Protein AF-A0A382LA48-F1 (afdb_monomer)

Sequence (97 aa):
VNKCVAPFPDTVMLVNEINQLHHLDKRLQFDFLINSLRPRKRFTPWLKAKKLENLEYVKEYYGYNNEKAKEALDILNDEQISAIKRRLNKGGRDGRS

Radius of gyration: 22.9 Å; Cα contacts (8 Å, |Δi|>4): 40; chains: 1; bounding box: 41×30×71 Å

Structure (mmCIF, N/CA/C/O backbone):
data_AF-A0A382LA48-F1
#
_entry.id   AF-A0A382LA48-F1
#
loop_
_atom_site.group_PDB
_atom_site.id
_atom_site.type_symbol
_atom_site.label_atom_id
_atom_site.label_alt_id
_atom_site.label_comp_id
_atom_site.label_asym_id
_atom_site.label_entity_id
_atom_site.label_seq_id
_atom_site.pdbx_PDB_ins_code
_atom_site.Cartn_x
_atom_site.Cartn_y
_atom_site.Cartn_z
_atom_site.occupancy
_atom_site.B_iso_or_equiv
_atom_site.auth_seq_id
_atom_site.auth_comp_id
_atom_site.auth_asym_id
_atom_site.auth_atom_id
_atom_site.pdbx_PDB_model_num
ATOM 1 N N . VAL A 1 1 ? 11.980 -0.865 -7.209 1.00 79.25 1 VAL A N 1
ATOM 2 C CA . VAL A 1 1 ? 11.830 -0.005 -8.407 1.00 79.25 1 VAL A CA 1
ATOM 3 C C . VAL A 1 1 ? 10.361 0.167 -8.777 1.00 79.25 1 VAL A C 1
ATOM 5 O O . VAL A 1 1 ? 9.887 1.291 -8.719 1.00 79.25 1 VAL A O 1
ATOM 8 N N . ASN A 1 2 ? 9.613 -0.918 -9.008 1.00 85.25 2 ASN A N 1
ATOM 9 C CA . ASN A 1 2 ? 8.193 -0.898 -9.411 1.00 85.25 2 ASN A CA 1
ATOM 10 C C . ASN A 1 2 ? 7.310 0.014 -8.539 1.00 85.25 2 ASN A C 1
ATOM 12 O O . ASN A 1 2 ? 6.570 0.838 -9.059 1.00 85.25 2 ASN A O 1
ATOM 16 N N . LYS A 1 3 ? 7.452 -0.042 -7.207 1.00 85.06 3 LYS A N 1
ATOM 17 C CA . LYS A 1 3 ? 6.677 0.805 -6.280 1.00 85.06 3 LYS A CA 1
ATOM 18 C C . LYS A 1 3 ? 6.943 2.313 -6.433 1.00 85.06 3 LYS A C 1
ATOM 20 O O . LYS A 1 3 ? 6.067 3.107 -6.123 1.00 85.06 3 LYS A O 1
ATOM 25 N N . CYS A 1 4 ? 8.135 2.707 -6.888 1.00 86.38 4 CYS A N 1
ATOM 26 C CA . CYS A 1 4 ? 8.491 4.116 -7.084 1.00 86.38 4 CYS A CA 1
ATOM 27 C C . CYS A 1 4 ? 7.855 4.696 -8.350 1.00 86.38 4 CYS A C 1
ATOM 29 O O . CYS A 1 4 ? 7.587 5.888 -8.397 1.00 86.38 4 CYS A O 1
ATOM 31 N N . VAL A 1 5 ? 7.640 3.863 -9.371 1.00 87.44 5 VAL A N 1
ATOM 32 C CA . VAL A 1 5 ? 7.063 4.270 -10.661 1.00 87.44 5 VAL A CA 1
ATOM 33 C C . VAL A 1 5 ? 5.567 3.953 -10.761 1.00 87.44 5 VAL A C 1
ATOM 35 O O . VAL A 1 5 ? 4.873 4.561 -11.555 1.00 87.44 5 VAL A O 1
ATOM 38 N N . ALA A 1 6 ? 5.019 3.077 -9.920 1.00 87.62 6 ALA A N 1
ATOM 39 C CA . ALA A 1 6 ? 3.586 2.764 -9.900 1.00 87.62 6 ALA A CA 1
ATOM 40 C C . ALA A 1 6 ? 2.629 3.975 -9.768 1.00 87.62 6 ALA A C 1
ATOM 42 O O . ALA A 1 6 ? 1.557 3.918 -10.364 1.00 87.62 6 ALA A O 1
ATOM 43 N N . PRO A 1 7 ? 2.955 5.060 -9.029 1.00 88.75 7 PRO A N 1
ATOM 44 C CA . PRO A 1 7 ? 2.024 6.177 -8.842 1.00 88.75 7 PRO A CA 1
ATOM 45 C C . PRO A 1 7 ? 1.753 7.010 -10.096 1.00 88.75 7 PRO A C 1
ATOM 47 O O . PRO A 1 7 ? 0.821 7.812 -10.090 1.00 88.75 7 PRO A O 1
ATOM 50 N N . PHE A 1 8 ? 2.573 6.882 -11.144 1.00 89.44 8 PHE A N 1
ATOM 51 C CA . PHE A 1 8 ? 2.429 7.710 -12.333 1.00 89.44 8 PHE A CA 1
ATOM 52 C C . PHE A 1 8 ? 1.571 7.004 -13.395 1.00 89.44 8 PHE A C 1
ATOM 54 O O . PHE A 1 8 ? 1.825 5.843 -13.731 1.00 89.44 8 PHE A O 1
ATOM 61 N N . PRO A 1 9 ? 0.563 7.690 -13.961 1.00 89.12 9 PRO A N 1
ATOM 62 C CA . PRO A 1 9 ? -0.351 7.087 -14.927 1.00 89.12 9 PRO A CA 1
ATOM 63 C C . PRO A 1 9 ? 0.322 6.735 -16.261 1.00 89.12 9 PRO A C 1
ATOM 65 O O . PRO A 1 9 ? -0.152 5.844 -16.955 1.00 89.12 9 PRO A O 1
ATOM 68 N N . ASP A 1 10 ? 1.441 7.375 -16.618 1.00 88.44 10 ASP A N 1
ATOM 69 C CA . ASP A 1 10 ? 2.217 7.033 -17.819 1.00 88.44 10 ASP A CA 1
ATOM 70 C C . ASP A 1 10 ? 2.962 5.698 -17.685 1.00 88.44 10 ASP A C 1
ATOM 72 O O . ASP A 1 10 ? 3.290 5.074 -18.691 1.00 88.44 10 ASP A O 1
ATOM 76 N N . THR A 1 11 ? 3.235 5.253 -16.458 1.00 90.56 11 THR A N 1
ATOM 77 C CA . THR A 1 11 ? 4.084 4.087 -16.182 1.00 90.56 11 THR A CA 1
ATOM 78 C C . THR A 1 11 ? 3.329 2.914 -15.565 1.00 90.56 11 THR A C 1
ATOM 80 O O . THR A 1 11 ? 3.876 1.815 -15.495 1.00 90.56 11 THR A O 1
ATOM 83 N N . VAL A 1 12 ? 2.076 3.112 -15.142 1.00 91.00 12 VAL A N 1
ATOM 84 C CA . VAL A 1 12 ? 1.261 2.087 -14.469 1.00 91.00 12 VAL A CA 1
ATOM 85 C C . VAL A 1 12 ? 1.089 0.814 -15.305 1.00 91.00 12 VAL A C 1
ATOM 87 O O . VAL A 1 12 ? 1.205 -0.283 -14.763 1.00 91.00 12 VAL A O 1
ATOM 90 N N . MET A 1 13 ? 0.890 0.946 -16.621 1.00 92.56 13 MET A N 1
ATOM 91 C CA . MET A 1 13 ? 0.690 -0.200 -17.517 1.00 92.56 13 MET A CA 1
ATOM 92 C C . MET A 1 13 ? 1.952 -1.065 -17.611 1.00 92.56 13 MET A C 1
ATOM 94 O O . MET A 1 13 ? 1.894 -2.268 -17.376 1.00 92.56 13 MET A O 1
ATOM 98 N N . LEU A 1 14 ? 3.109 -0.432 -17.824 1.00 92.38 14 LEU A N 1
ATOM 99 C CA . LEU A 1 14 ? 4.408 -1.113 -17.895 1.00 92.38 14 LEU A CA 1
ATOM 100 C C . LEU A 1 14 ? 4.762 -1.810 -16.575 1.00 92.38 14 LEU A C 1
ATOM 102 O O . LEU A 1 14 ? 5.302 -2.912 -16.555 1.00 92.38 14 LEU A O 1
ATOM 106 N N . VAL A 1 15 ? 4.442 -1.180 -15.443 1.00 92.94 15 VAL A N 1
ATOM 107 C CA . VAL A 1 15 ? 4.662 -1.780 -14.120 1.00 92.94 15 VAL A CA 1
ATOM 108 C C . VAL A 1 15 ? 3.752 -2.989 -13.900 1.00 92.94 15 VAL A C 1
ATOM 110 O O . VAL A 1 15 ? 4.178 -3.962 -13.278 1.00 92.94 15 VAL A O 1
ATOM 113 N N . ASN A 1 16 ? 2.517 -2.946 -14.402 1.00 92.88 16 ASN A N 1
ATOM 114 C CA . ASN A 1 16 ? 1.578 -4.056 -14.291 1.00 92.88 16 ASN A CA 1
ATOM 115 C C . ASN A 1 16 ? 2.057 -5.290 -15.071 1.00 92.88 16 ASN A C 1
ATOM 117 O O . ASN A 1 16 ? 2.050 -6.388 -14.518 1.00 92.88 16 ASN A O 1
ATOM 121 N N . GLU A 1 17 ? 2.546 -5.106 -16.300 1.00 91.69 17 GLU A N 1
ATOM 122 C CA . GLU A 1 17 ? 3.120 -6.186 -17.119 1.00 91.69 17 GLU A CA 1
ATOM 123 C C . GLU A 1 17 ? 4.273 -6.897 -16.394 1.00 91.69 17 GLU A C 1
ATOM 125 O O . GLU A 1 17 ? 4.298 -8.123 -16.281 1.00 91.69 17 GLU A O 1
ATOM 130 N N . ILE A 1 18 ? 5.189 -6.132 -15.797 1.00 93.19 18 ILE A N 1
ATOM 131 C CA . ILE A 1 18 ? 6.317 -6.693 -15.039 1.00 93.19 18 ILE A CA 1
ATOM 132 C C . ILE A 1 18 ? 5.854 -7.410 -13.773 1.00 93.19 18 ILE A C 1
ATOM 134 O O . ILE A 1 18 ? 6.408 -8.446 -13.412 1.00 93.19 18 ILE A O 1
ATOM 138 N N . ASN A 1 19 ? 4.844 -6.874 -13.084 1.00 92.56 19 ASN A N 1
ATOM 139 C CA . ASN A 1 19 ? 4.317 -7.503 -11.876 1.00 92.56 19 ASN A CA 1
ATOM 140 C C . ASN A 1 19 ? 3.668 -8.864 -12.178 1.00 92.56 19 ASN A C 1
ATOM 142 O O . ASN A 1 19 ? 3.751 -9.765 -11.345 1.00 92.56 19 ASN A O 1
ATOM 146 N N . GLN A 1 20 ? 3.058 -9.038 -13.356 1.00 93.88 20 GLN A N 1
ATOM 147 C CA . GLN A 1 20 ? 2.569 -10.349 -13.797 1.00 93.88 20 GLN A CA 1
ATOM 148 C C . GLN A 1 20 ? 3.735 -11.323 -14.030 1.00 93.88 20 GLN A C 1
ATOM 150 O O . GLN A 1 20 ? 3.686 -12.477 -13.599 1.00 93.88 20 GLN A O 1
ATOM 155 N N . LEU A 1 21 ? 4.831 -10.838 -14.618 1.00 93.38 21 LEU A N 1
ATOM 156 C CA . LEU A 1 21 ? 6.035 -11.607 -14.945 1.00 93.38 21 LEU A CA 1
ATOM 157 C C . LEU A 1 21 ? 7.050 -11.686 -13.785 1.00 93.38 21 LEU A C 1
ATOM 159 O O . LEU A 1 21 ? 8.260 -11.564 -13.971 1.00 93.38 21 LEU A O 1
ATOM 163 N N . HIS A 1 22 ? 6.563 -11.950 -12.571 1.00 90.38 22 HIS A N 1
ATOM 164 C CA . HIS A 1 22 ? 7.369 -11.998 -11.342 1.00 90.38 22 HIS A CA 1
ATOM 165 C C . HIS A 1 22 ? 8.470 -13.076 -11.324 1.00 90.38 22 HIS A C 1
ATOM 167 O O . HIS A 1 22 ? 9.397 -12.984 -10.521 1.00 90.38 22 HIS A O 1
ATOM 173 N N . HIS A 1 23 ? 8.366 -14.091 -12.183 1.00 94.12 23 HIS A N 1
ATOM 174 C CA . HIS A 1 23 ? 9.327 -15.189 -12.304 1.00 94.12 23 HIS A CA 1
ATOM 175 C C . HIS A 1 23 ? 10.596 -14.807 -13.085 1.00 94.12 23 HIS A C 1
ATOM 177 O O . HIS A 1 23 ? 11.579 -15.544 -13.045 1.00 94.12 23 HIS A O 1
ATOM 183 N N . LEU A 1 24 ? 10.580 -13.686 -13.815 1.00 93.62 24 LEU A N 1
ATOM 184 C CA . LEU A 1 24 ? 11.734 -13.217 -14.578 1.00 93.62 24 LEU A CA 1
ATOM 185 C C . LEU A 1 24 ? 12.832 -12.672 -13.665 1.00 93.62 24 LEU A C 1
ATOM 187 O O . LEU A 1 24 ? 12.568 -12.196 -12.560 1.00 93.62 24 LEU A O 1
ATOM 191 N N . ASP A 1 25 ? 14.064 -12.672 -14.169 1.00 94.56 25 ASP A N 1
ATOM 192 C CA . ASP A 1 25 ? 15.193 -12.116 -13.435 1.00 94.56 25 ASP A CA 1
ATOM 193 C C . ASP A 1 25 ? 15.018 -10.614 -13.144 1.00 94.56 25 ASP A C 1
ATOM 195 O O . ASP A 1 25 ? 14.538 -9.832 -13.970 1.00 94.56 25 ASP A O 1
ATOM 199 N N . LYS A 1 26 ? 15.452 -10.190 -11.954 1.00 90.75 26 LYS A N 1
ATOM 200 C CA . LYS A 1 26 ? 15.280 -8.813 -11.467 1.00 90.75 26 LYS A CA 1
ATOM 201 C C . LYS A 1 26 ? 16.050 -7.803 -12.309 1.00 90.75 26 LYS A C 1
ATOM 203 O O . LYS A 1 26 ? 15.609 -6.660 -12.431 1.00 90.75 26 LYS A O 1
ATOM 208 N N . ARG A 1 27 ? 17.189 -8.208 -12.882 1.00 92.94 27 ARG A N 1
ATOM 209 C CA . ARG A 1 27 ? 17.970 -7.350 -13.775 1.00 92.94 27 ARG A CA 1
ATOM 210 C C . ARG A 1 27 ? 17.213 -7.090 -15.069 1.00 92.94 27 ARG A C 1
ATOM 212 O O . ARG A 1 27 ? 17.073 -5.938 -15.454 1.00 92.94 27 ARG A O 1
ATOM 219 N N . LEU A 1 28 ? 16.634 -8.134 -15.660 1.00 92.88 28 LEU A N 1
ATOM 220 C CA . LEU A 1 28 ? 15.818 -8.011 -16.867 1.00 92.88 28 LEU A CA 1
ATOM 221 C C . LEU A 1 28 ? 14.610 -7.086 -16.647 1.00 92.88 28 LEU A C 1
ATOM 223 O O . LEU A 1 28 ? 14.335 -6.216 -17.470 1.00 92.88 28 LEU A O 1
ATOM 227 N N . GLN A 1 29 ? 13.926 -7.221 -15.506 1.00 92.56 29 GLN A N 1
ATOM 228 C CA . GLN A 1 29 ? 12.816 -6.332 -15.137 1.00 92.56 29 GLN A CA 1
ATOM 229 C C . GLN A 1 29 ? 13.262 -4.864 -15.006 1.00 92.56 29 GLN A C 1
ATOM 231 O O . GLN A 1 29 ? 12.537 -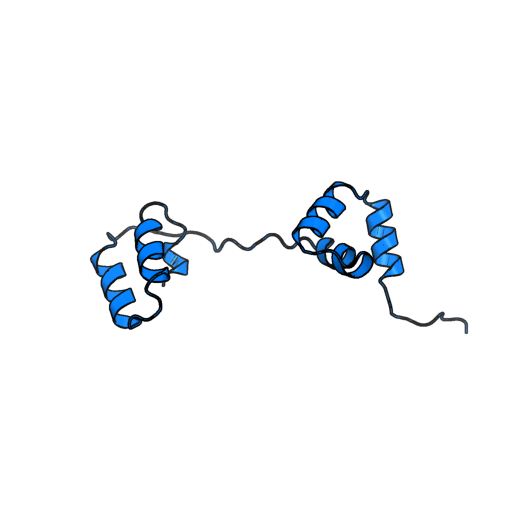3.949 -15.400 1.00 92.56 29 GLN A O 1
ATOM 236 N N . PHE A 1 30 ? 14.457 -4.623 -14.460 1.00 92.50 30 PHE A N 1
ATOM 237 C CA . PHE A 1 30 ? 15.026 -3.281 -14.356 1.00 92.50 30 PHE A CA 1
ATOM 238 C C . PHE A 1 30 ? 15.412 -2.709 -15.724 1.00 92.50 30 PHE A C 1
ATOM 240 O O . PHE A 1 30 ? 15.051 -1.570 -16.029 1.00 92.50 30 PHE A O 1
ATOM 247 N N . ASP A 1 31 ? 16.083 -3.510 -16.552 1.00 93.62 31 ASP A N 1
ATO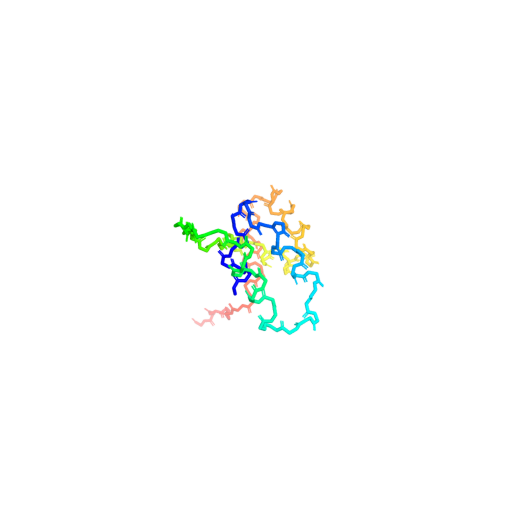M 248 C CA . ASP A 1 31 ? 16.520 -3.129 -17.893 1.00 93.62 31 ASP A CA 1
ATOM 249 C C . ASP A 1 31 ? 15.315 -2.791 -18.788 1.00 93.62 31 ASP A C 1
ATOM 251 O O . ASP A 1 31 ? 15.340 -1.816 -19.538 1.00 93.62 31 ASP A O 1
ATOM 255 N N . PHE A 1 32 ? 14.203 -3.513 -18.662 1.00 92.75 32 PHE A N 1
ATOM 256 C CA . PHE A 1 32 ? 12.971 -3.165 -19.368 1.00 92.75 32 PHE A CA 1
ATOM 257 C C . PHE A 1 32 ? 12.413 -1.797 -18.937 1.00 92.75 32 PHE A C 1
ATOM 259 O O . PHE A 1 32 ? 12.065 -0.974 -19.789 1.00 92.75 32 PHE A O 1
ATOM 266 N N . LEU A 1 33 ? 12.358 -1.514 -17.629 1.00 90.88 33 LEU A N 1
ATOM 267 C CA . LEU A 1 33 ? 11.846 -0.235 -17.125 1.00 90.88 33 LEU A CA 1
ATOM 268 C C . LEU A 1 33 ? 12.722 0.941 -17.546 1.00 90.88 33 LEU A C 1
ATOM 270 O O . LEU A 1 33 ? 12.188 1.969 -17.950 1.00 90.88 33 LEU A O 1
ATOM 274 N N . ILE A 1 34 ? 14.047 0.822 -17.460 1.00 91.31 34 ILE A N 1
ATOM 275 C CA . ILE A 1 34 ? 14.934 1.945 -17.788 1.00 91.31 34 ILE A CA 1
ATOM 276 C C . ILE 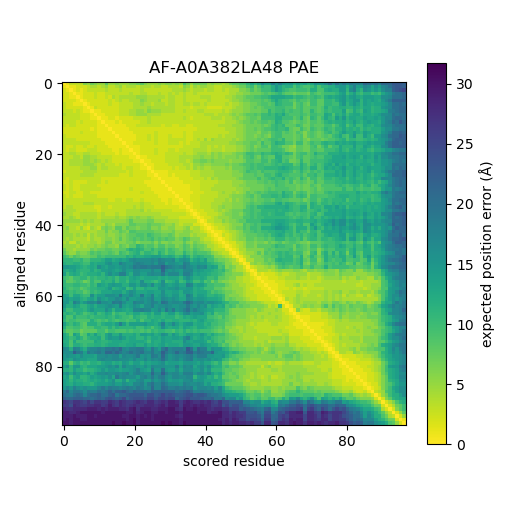A 1 34 ? 14.916 2.274 -19.285 1.00 91.31 34 ILE A C 1
ATOM 278 O O . ILE A 1 34 ? 14.983 3.446 -19.642 1.00 91.31 34 ILE A O 1
ATOM 282 N N . ASN A 1 35 ? 14.764 1.263 -20.147 1.00 91.88 35 ASN A N 1
ATOM 283 C CA . ASN A 1 35 ? 14.717 1.459 -21.597 1.00 91.88 35 ASN A CA 1
ATOM 284 C C . ASN A 1 35 ? 13.340 1.924 -22.094 1.00 91.88 35 ASN A C 1
ATOM 286 O O . ASN A 1 35 ? 13.256 2.664 -23.070 1.00 91.88 35 ASN A O 1
ATOM 290 N N . SER A 1 36 ? 12.258 1.528 -21.420 1.0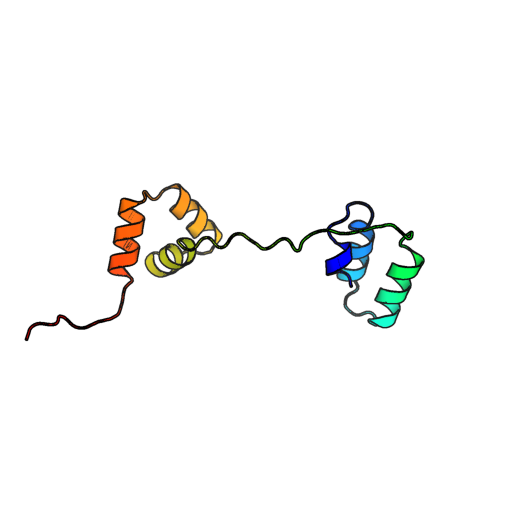0 90.38 36 SER A N 1
ATOM 291 C CA . SER A 1 36 ? 10.895 1.906 -21.821 1.00 90.38 36 SER A CA 1
ATOM 292 C C . SER A 1 36 ? 10.472 3.272 -21.269 1.00 90.38 36 SER A C 1
ATOM 294 O O . SER A 1 36 ? 9.675 3.991 -21.878 1.00 90.38 36 SER A O 1
ATOM 296 N N . LEU A 1 37 ? 10.981 3.655 -20.094 1.00 90.06 37 LEU A N 1
ATOM 297 C CA . LEU A 1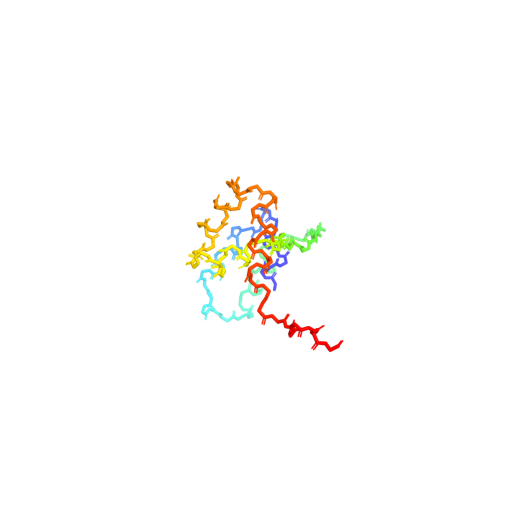 37 ? 10.577 4.883 -19.418 1.00 90.06 37 LEU A CA 1
ATOM 298 C C . LEU A 1 37 ? 11.390 6.092 -19.879 1.00 90.06 37 LEU A C 1
ATOM 300 O O . LEU A 1 37 ? 12.591 6.194 -19.654 1.00 90.06 37 LEU A O 1
ATOM 304 N N . ARG A 1 38 ? 10.699 7.107 -20.408 1.00 89.19 38 ARG A N 1
ATOM 305 C CA . ARG A 1 38 ? 11.327 8.401 -20.719 1.00 89.19 38 ARG A CA 1
ATOM 306 C C . ARG A 1 38 ? 11.795 9.116 -19.441 1.00 89.19 38 ARG A C 1
ATOM 308 O O . ARG A 1 38 ? 11.046 9.120 -18.451 1.00 89.19 38 ARG A O 1
ATOM 315 N N . PRO A 1 39 ? 12.960 9.789 -19.449 1.00 87.31 39 PRO A N 1
ATOM 316 C CA . PRO A 1 39 ? 13.442 1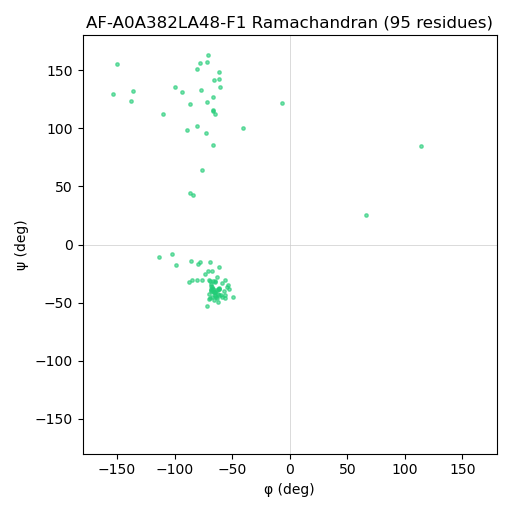0.554 -18.301 1.00 87.31 39 PRO A CA 1
ATOM 317 C C . PRO A 1 39 ? 12.530 11.760 -18.031 1.00 87.31 39 PRO A C 1
ATOM 319 O O . PRO A 1 39 ? 12.243 12.555 -18.924 1.00 87.31 39 PRO A O 1
ATOM 322 N N . ARG A 1 40 ? 12.041 11.889 -16.791 1.00 86.88 40 ARG A N 1
ATOM 323 C CA . ARG A 1 40 ? 11.203 13.004 -16.310 1.00 86.88 40 ARG A CA 1
ATOM 324 C C . ARG A 1 40 ? 11.443 13.239 -14.817 1.00 86.88 40 ARG A C 1
ATOM 326 O O . ARG A 1 40 ? 11.805 12.307 -14.101 1.00 86.88 40 ARG A O 1
ATOM 333 N N . LYS A 1 41 ? 11.179 14.460 -14.333 1.00 84.69 41 LYS A N 1
ATOM 334 C CA . LYS A 1 41 ? 11.164 14.774 -12.894 1.00 84.69 41 LYS A CA 1
ATOM 335 C C . LYS A 1 41 ? 9.909 14.172 -12.258 1.00 84.69 41 LYS A C 1
ATOM 337 O O . LYS A 1 41 ? 8.828 14.743 -12.342 1.00 84.69 41 LYS A O 1
ATOM 342 N N . ARG A 1 42 ? 10.064 12.987 -11.675 1.00 83.19 42 ARG A N 1
ATOM 343 C CA . ARG A 1 42 ? 8.999 12.205 -11.043 1.00 83.19 42 ARG A CA 1
ATOM 344 C C . ARG A 1 42 ? 9.209 12.202 -9.531 1.00 83.19 42 ARG A C 1
ATOM 346 O O . ARG A 1 42 ? 10.177 11.620 -9.053 1.00 83.19 42 ARG A O 1
ATOM 353 N N . PHE A 1 43 ? 8.320 12.856 -8.787 1.00 84.00 43 PHE A N 1
ATOM 354 C CA . PHE A 1 43 ? 8.304 12.821 -7.325 1.00 84.00 43 PHE A CA 1
ATOM 355 C C . PHE A 1 43 ? 6.866 12.688 -6.834 1.00 84.00 43 PHE A C 1
ATOM 357 O O . PHE A 1 43 ? 6.019 13.517 -7.156 1.00 84.00 43 PHE A O 1
ATOM 364 N N . THR A 1 44 ? 6.600 11.649 -6.050 1.00 83.88 44 THR A N 1
ATOM 365 C CA . THR A 1 44 ? 5.318 11.452 -5.371 1.00 83.88 44 THR A CA 1
ATOM 366 C C . THR A 1 44 ? 5.588 11.002 -3.943 1.00 83.88 44 THR A C 1
ATOM 368 O O . THR A 1 44 ? 6.388 10.078 -3.755 1.00 83.88 44 THR A O 1
ATOM 371 N N . PRO A 1 45 ? 4.937 11.601 -2.934 1.00 86.44 45 PRO A N 1
ATOM 372 C CA . PRO A 1 45 ? 5.041 11.105 -1.572 1.00 86.44 45 PRO A CA 1
ATOM 373 C C . PRO A 1 45 ? 4.492 9.678 -1.492 1.00 86.44 45 PRO A C 1
ATOM 375 O O . PRO A 1 45 ? 3.570 9.297 -2.214 1.00 86.44 45 PRO A O 1
ATOM 378 N N . TRP A 1 46 ? 5.055 8.876 -0.593 1.00 84.81 46 TRP A N 1
ATOM 379 C CA . TRP A 1 46 ? 4.557 7.528 -0.347 1.00 84.81 46 TRP A CA 1
ATOM 380 C C . TRP A 1 46 ? 3.149 7.591 0.240 1.00 84.81 46 TRP A C 1
ATOM 382 O O . TRP A 1 46 ? 2.974 8.009 1.386 1.00 84.81 46 TRP A O 1
ATOM 392 N N . LEU A 1 47 ? 2.155 7.132 -0.522 1.00 82.31 47 LEU A N 1
ATOM 393 C CA . LEU A 1 47 ? 0.796 7.005 -0.018 1.00 82.31 47 LEU A CA 1
ATOM 394 C C . LEU A 1 47 ? 0.771 5.920 1.066 1.00 82.31 47 LEU A C 1
ATOM 396 O O . LEU A 1 47 ? 1.046 4.746 0.805 1.00 82.31 47 LEU A O 1
ATOM 400 N N . LYS A 1 48 ? 0.475 6.322 2.300 1.00 81.75 48 LYS A N 1
ATOM 401 C CA . LYS A 1 48 ? 0.241 5.406 3.417 1.00 81.75 48 LYS A CA 1
ATOM 402 C C . LYS A 1 48 ? -1.264 5.259 3.595 1.00 81.75 48 LYS A C 1
ATOM 404 O O . LYS A 1 48 ? -1.986 6.252 3.562 1.00 81.75 48 LYS A O 1
ATOM 409 N N . ALA A 1 49 ? -1.735 4.030 3.790 1.00 80.94 49 ALA A N 1
ATOM 410 C CA . ALA A 1 49 ? -3.130 3.801 4.138 1.00 80.94 49 ALA A CA 1
ATOM 411 C C . ALA A 1 49 ? -3.451 4.499 5.470 1.00 80.94 49 ALA A C 1
ATOM 413 O O . ALA A 1 49 ? -2.669 4.412 6.422 1.00 80.94 49 ALA A O 1
ATOM 414 N N . LYS A 1 50 ? -4.600 5.180 5.541 1.00 78.75 50 LYS A N 1
ATOM 415 C CA . LYS A 1 50 ? -5.106 5.742 6.796 1.00 78.75 50 LYS A CA 1
ATOM 416 C C . LYS A 1 50 ? -5.455 4.575 7.720 1.00 78.75 50 LYS A C 1
ATOM 418 O O . LYS A 1 50 ? -6.317 3.763 7.387 1.00 78.75 50 LYS A O 1
ATOM 423 N N . LYS A 1 51 ? -4.758 4.457 8.851 1.00 71.62 51 LYS A N 1
ATOM 424 C CA . LYS A 1 51 ? -5.105 3.466 9.873 1.00 71.62 51 LYS A CA 1
ATOM 425 C C . LYS A 1 51 ? -6.391 3.922 10.558 1.00 71.62 51 LYS A C 1
ATOM 427 O O . LYS A 1 51 ? -6.452 5.034 11.070 1.00 71.62 51 LYS A O 1
ATOM 432 N N . LEU A 1 52 ? -7.418 3.079 10.525 1.00 76.06 52 LEU A N 1
ATOM 433 C CA . LEU A 1 52 ? -8.627 3.258 11.322 1.00 76.06 52 LEU A CA 1
ATOM 434 C C . LEU A 1 52 ? -8.390 2.548 12.655 1.00 76.06 52 LEU A C 1
ATOM 436 O O . LEU A 1 52 ? -8.527 1.331 12.727 1.00 76.06 52 LEU A O 1
ATOM 440 N N . GLU A 1 53 ? -8.013 3.301 13.689 1.00 69.81 53 GLU A N 1
ATOM 441 C CA . GLU A 1 53 ? -7.725 2.761 15.032 1.00 69.81 53 GLU A CA 1
ATOM 442 C C . GLU A 1 53 ? -8.909 1.964 15.602 1.00 69.81 53 GLU A C 1
ATOM 444 O O . GLU A 1 53 ? -8.736 0.979 16.310 1.00 69.81 53 GLU A O 1
ATOM 449 N N . ASN A 1 54 ? -10.132 2.343 15.228 1.00 74.50 54 ASN A N 1
ATOM 450 C CA . ASN A 1 54 ? -11.356 1.718 15.721 1.00 74.50 54 ASN A CA 1
ATOM 451 C C . ASN A 1 54 ? -11.698 0.385 15.031 1.00 74.50 54 ASN A C 1
ATOM 453 O O . ASN A 1 54 ? -12.488 -0.393 15.563 1.00 74.50 54 ASN A O 1
ATOM 457 N N . LEU A 1 55 ? -11.096 0.095 13.873 1.00 80.56 55 LEU A N 1
ATOM 458 C CA . LEU A 1 55 ? -11.416 -1.097 13.084 1.00 80.56 55 LEU A CA 1
ATOM 459 C C . LEU A 1 55 ? -10.968 -2.386 13.789 1.00 80.56 55 LEU A C 1
ATOM 461 O O . LEU A 1 55 ? -11.635 -3.411 13.689 1.00 80.56 55 LEU A O 1
ATOM 465 N N . GLU A 1 56 ? -9.835 -2.352 14.490 1.00 80.06 56 GLU A N 1
ATOM 466 C CA . GLU A 1 56 ? -9.298 -3.521 15.197 1.00 80.06 56 GLU A CA 1
ATOM 467 C C . GLU A 1 56 ? -10.188 -3.912 16.384 1.00 80.06 56 GLU A C 1
ATOM 469 O O . GLU A 1 56 ? -10.509 -5.089 16.541 1.00 80.06 56 GLU A O 1
ATOM 474 N N . TYR A 1 57 ? -10.703 -2.929 17.131 1.00 79.69 57 TYR A N 1
ATOM 475 C CA . TYR A 1 57 ? -11.614 -3.171 18.254 1.00 79.69 57 TYR A CA 1
ATOM 476 C C . TYR A 1 57 ? -12.954 -3.773 17.816 1.00 79.69 57 TYR A C 1
ATOM 478 O O . TYR A 1 57 ? -13.467 -4.684 18.464 1.00 79.69 57 TYR A O 1
ATOM 486 N N . VAL A 1 58 ? -13.514 -3.299 16.698 1.00 82.56 58 VAL A N 1
ATOM 487 C CA . VAL A 1 58 ? -14.765 -3.840 16.137 1.00 82.56 58 VAL A CA 1
ATOM 488 C C . VAL A 1 58 ? -14.561 -5.273 15.642 1.00 82.56 58 VAL A C 1
ATOM 490 O O . VAL A 1 58 ? -15.425 -6.125 15.855 1.00 82.56 58 VAL A O 1
ATOM 493 N N . LYS A 1 59 ? -13.404 -5.570 15.035 1.00 85.12 59 LYS A N 1
ATOM 494 C CA . LYS A 1 59 ? -13.066 -6.934 14.613 1.00 85.12 59 LYS A CA 1
ATOM 495 C C . LYS A 1 59 ? -12.938 -7.893 15.784 1.00 85.12 59 LYS A C 1
ATOM 497 O O . LYS A 1 59 ? -13.482 -8.987 15.703 1.00 85.12 59 LYS A O 1
ATOM 502 N N . GLU A 1 60 ? -12.249 -7.504 16.854 1.00 82.56 60 GLU A N 1
ATOM 503 C CA . GLU A 1 60 ? -12.081 -8.380 18.018 1.00 82.56 60 GLU A CA 1
ATOM 504 C C . GLU A 1 60 ? -13.406 -8.593 18.763 1.00 82.56 60 GLU A C 1
ATOM 506 O O . GLU A 1 60 ? -13.694 -9.708 19.188 1.00 82.56 60 GLU A O 1
ATOM 511 N N . TYR A 1 61 ? -14.236 -7.552 18.891 1.00 82.50 61 TYR A N 1
ATOM 512 C CA . TYR A 1 61 ? -15.504 -7.647 19.619 1.00 82.50 61 TYR A CA 1
ATOM 513 C C . TYR A 1 61 ? -16.557 -8.493 18.893 1.00 82.50 61 TYR A C 1
ATOM 515 O O . TYR A 1 61 ? -17.248 -9.286 19.528 1.00 82.50 61 TYR A O 1
ATOM 523 N N . TYR A 1 62 ? -16.691 -8.329 17.573 1.00 81.94 62 TYR A N 1
ATOM 524 C CA . TYR A 1 62 ? -17.721 -9.015 16.785 1.00 81.94 62 TYR A CA 1
ATOM 525 C C . TYR A 1 62 ? -17.208 -10.225 15.987 1.00 81.94 62 TYR A C 1
ATOM 527 O O . TYR A 1 62 ? -18.006 -10.939 15.385 1.00 81.94 62 TYR A O 1
ATOM 535 N N . GLY A 1 63 ? -15.894 -10.462 15.934 1.00 82.19 63 GLY A N 1
ATOM 536 C CA . GLY A 1 63 ? -15.303 -11.514 15.098 1.00 82.19 63 GLY A CA 1
ATOM 537 C C . GLY A 1 63 ? -15.470 -11.262 13.593 1.00 82.19 63 GLY A C 1
ATOM 538 O O . GLY A 1 63 ? -15.518 -12.201 12.800 1.00 82.19 63 GLY A O 1
ATOM 539 N N . TYR A 1 64 ? -15.615 -9.999 13.184 1.00 86.25 64 TYR A N 1
ATOM 540 C CA . TYR A 1 64 ? -15.883 -9.633 11.794 1.00 86.25 64 TYR A CA 1
ATOM 541 C C . TYR A 1 64 ? -14.627 -9.633 10.915 1.00 86.25 64 TYR A C 1
ATOM 543 O O . TYR A 1 64 ? -13.520 -9.330 11.357 1.00 86.25 64 TYR A O 1
ATOM 551 N N . ASN A 1 65 ? -14.822 -9.914 9.622 1.00 80.50 65 ASN A N 1
ATOM 552 C CA . ASN A 1 65 ? -13.811 -9.676 8.591 1.00 80.50 65 ASN A CA 1
ATOM 553 C C . ASN A 1 65 ? -13.646 -8.160 8.336 1.00 80.50 65 ASN A C 1
ATOM 555 O O . ASN A 1 65 ? -14.514 -7.365 8.690 1.00 80.50 65 ASN A O 1
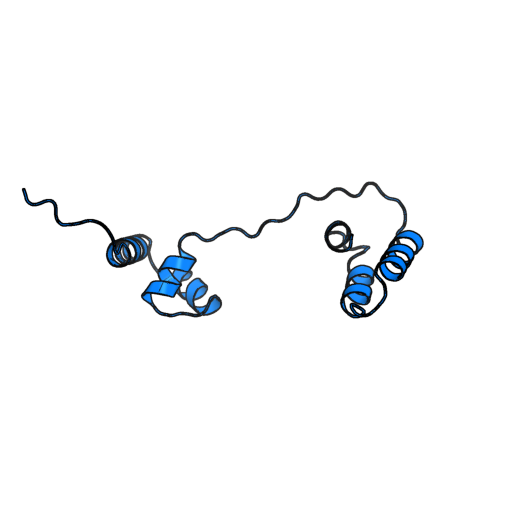ATOM 559 N N . ASN A 1 66 ? -12.551 -7.746 7.693 1.00 81.75 66 ASN A N 1
ATOM 560 C CA . ASN A 1 66 ? -12.186 -6.338 7.487 1.00 81.75 66 ASN A CA 1
ATOM 561 C C . ASN A 1 66 ? -13.287 -5.483 6.843 1.00 81.75 66 ASN A C 1
ATOM 563 O O . ASN A 1 66 ? -13.424 -4.320 7.207 1.00 81.75 66 ASN A O 1
ATOM 567 N N . GLU A 1 67 ? -14.032 -6.033 5.885 1.00 83.94 67 GLU A N 1
ATOM 568 C CA . GLU A 1 67 ? -15.104 -5.323 5.172 1.00 83.94 67 GLU A CA 1
ATOM 569 C C . GLU A 1 67 ? -16.317 -5.107 6.075 1.00 83.94 67 GLU A C 1
ATOM 571 O O . GLU A 1 67 ? -16.701 -3.968 6.321 1.00 83.94 67 GLU A O 1
ATOM 576 N N . LYS A 1 68 ? -16.817 -6.181 6.695 1.00 83.62 68 LYS A N 1
ATOM 577 C CA . LYS A 1 68 ? -17.917 -6.116 7.668 1.00 83.62 68 LYS A CA 1
ATOM 578 C C . LYS A 1 68 ? -17.589 -5.229 8.870 1.00 83.62 68 LYS A C 1
ATOM 580 O O . LYS A 1 68 ? -18.464 -4.574 9.418 1.00 83.62 68 LYS A O 1
ATOM 585 N N . ALA A 1 69 ? -16.322 -5.179 9.280 1.00 84.50 69 ALA A N 1
ATOM 586 C CA . ALA A 1 69 ? -15.877 -4.286 10.344 1.00 84.50 69 ALA A CA 1
ATOM 587 C C . ALA A 1 69 ? -15.887 -2.805 9.935 1.00 84.50 69 ALA A C 1
ATOM 589 O O . ALA A 1 69 ? -16.096 -1.959 10.799 1.00 84.50 69 ALA A O 1
ATOM 590 N N . LYS A 1 70 ? -15.673 -2.479 8.650 1.00 84.69 70 LYS A N 1
ATOM 591 C CA . LYS A 1 70 ? -15.836 -1.105 8.143 1.00 84.69 70 LYS A CA 1
ATOM 592 C C . LYS A 1 70 ? -17.307 -0.715 8.113 1.00 84.69 70 LYS A C 1
ATOM 594 O O . LYS A 1 70 ? -17.646 0.333 8.636 1.00 84.69 70 LYS A O 1
ATOM 599 N N . GLU A 1 71 ? -18.162 -1.590 7.590 1.00 85.12 71 GLU A N 1
ATOM 600 C CA . GLU A 1 71 ? -19.613 -1.362 7.568 1.00 85.12 71 GLU A CA 1
ATOM 601 C C . GLU A 1 71 ? -20.169 -1.171 8.983 1.00 85.12 71 GLU A C 1
ATOM 603 O O . GLU A 1 71 ? -20.912 -0.232 9.247 1.00 85.12 71 GLU A O 1
ATOM 608 N N . ALA A 1 72 ? -19.754 -2.015 9.930 1.00 83.56 72 ALA A N 1
ATOM 609 C CA . ALA A 1 72 ? -20.133 -1.858 11.327 1.00 83.56 72 ALA A CA 1
ATOM 610 C C . ALA A 1 72 ? -19.628 -0.532 11.916 1.00 83.56 72 ALA A C 1
ATOM 612 O O . ALA A 1 72 ? -20.341 0.091 12.692 1.00 83.56 72 ALA A O 1
ATOM 613 N N . LEU A 1 73 ? -18.424 -0.084 11.551 1.00 84.38 73 LEU A N 1
ATOM 614 C CA . LEU A 1 73 ? -17.871 1.187 12.020 1.00 84.38 73 LEU A CA 1
ATOM 615 C C . LEU A 1 73 ? -18.648 2.399 11.490 1.00 84.38 73 LEU A C 1
ATOM 617 O O . LEU A 1 73 ? -18.752 3.380 12.215 1.00 84.38 73 LEU A O 1
ATOM 621 N N . ASP A 1 74 ? -19.223 2.312 10.290 1.00 84.00 74 ASP A N 1
ATOM 622 C CA . ASP A 1 74 ? -20.088 3.363 9.738 1.00 84.00 74 ASP A CA 1
ATOM 623 C C . ASP A 1 74 ? -21.473 3.401 10.419 1.00 84.00 74 ASP A C 1
ATOM 625 O O . ASP A 1 74 ? -22.117 4.447 10.450 1.00 84.00 74 ASP A O 1
ATOM 629 N N . ILE A 1 75 ? -21.935 2.274 10.977 1.00 86.62 75 ILE A N 1
ATOM 630 C CA . ILE A 1 75 ? -23.231 2.157 11.675 1.00 86.62 75 ILE A CA 1
ATOM 631 C C . ILE A 1 75 ? -23.122 2.515 13.169 1.00 86.62 75 ILE A C 1
ATOM 633 O O . ILE A 1 75 ? -24.089 2.984 13.769 1.00 86.62 75 ILE A O 1
ATOM 637 N N . LEU A 1 76 ? -21.975 2.245 13.798 1.00 82.44 76 LEU A N 1
ATOM 638 C CA . LEU A 1 76 ? -21.773 2.416 15.238 1.00 82.44 76 LEU A CA 1
ATOM 639 C C . LEU A 1 76 ? -21.560 3.891 15.613 1.00 82.44 76 LEU A C 1
ATOM 641 O O . LEU A 1 76 ? -20.708 4.570 15.051 1.00 82.44 76 LEU A O 1
ATOM 645 N N . ASN A 1 77 ? -22.256 4.349 16.656 1.00 82.69 77 ASN A N 1
ATOM 646 C CA . ASN A 1 77 ? -22.031 5.673 17.245 1.00 82.69 77 ASN A CA 1
ATOM 647 C C . ASN A 1 77 ? -20.786 5.691 18.152 1.00 82.69 77 ASN A C 1
ATOM 649 O O . ASN A 1 77 ? -20.414 4.671 18.743 1.00 82.69 77 ASN A O 1
ATOM 653 N N . ASP A 1 78 ? -20.193 6.870 18.359 1.00 79.38 78 ASP A N 1
ATOM 654 C CA . ASP A 1 78 ? -18.993 7.052 19.195 1.00 79.38 78 ASP A CA 1
ATOM 655 C C . ASP A 1 78 ? -19.156 6.505 20.626 1.00 79.38 78 ASP A C 1
ATOM 657 O O . ASP A 1 78 ? -18.236 5.893 21.179 1.00 79.38 78 ASP A O 1
ATOM 661 N N . GLU A 1 79 ? -20.350 6.635 21.214 1.00 81.44 79 GLU A N 1
ATOM 662 C CA . GLU A 1 79 ? -20.679 6.061 22.526 1.00 81.44 79 GLU A CA 1
ATOM 663 C C . GLU A 1 79 ? -20.573 4.529 22.527 1.00 81.44 79 GLU A C 1
ATOM 665 O O . GLU A 1 79 ? -19.984 3.936 23.436 1.00 81.44 79 GLU A O 1
ATOM 670 N N . GLN A 1 80 ? -21.081 3.873 21.482 1.00 81.50 80 GLN A N 1
ATOM 671 C CA . GLN A 1 80 ? -21.035 2.418 21.337 1.00 81.50 80 GLN A CA 1
ATOM 672 C C . GLN A 1 80 ? -19.601 1.935 21.104 1.00 81.50 80 GLN A C 1
ATOM 674 O O . GLN A 1 80 ? -19.185 0.932 21.687 1.00 81.50 80 GLN A O 1
ATOM 679 N N . ILE A 1 81 ? -18.811 2.680 20.325 1.00 82.00 81 ILE A N 1
ATOM 680 C CA . ILE A 1 81 ? -17.385 2.403 20.117 1.00 82.00 81 ILE A CA 1
ATOM 681 C C . ILE A 1 81 ? -16.623 2.519 21.443 1.00 82.00 81 ILE A C 1
ATOM 683 O O . ILE A 1 81 ? -15.802 1.655 21.759 1.00 82.00 81 ILE A O 1
ATOM 687 N N . SER A 1 82 ? -16.914 3.536 22.258 1.00 81.94 82 SER A N 1
ATOM 688 C CA . SER A 1 82 ? -16.301 3.692 23.583 1.00 81.94 82 SER A CA 1
ATOM 689 C C . SER A 1 82 ? -16.664 2.539 24.531 1.00 81.94 82 SER A C 1
ATOM 691 O O . SER A 1 82 ? -15.801 2.026 25.249 1.00 81.94 82 SER A O 1
ATOM 693 N N . ALA A 1 83 ? -17.911 2.058 24.479 1.00 82.19 83 ALA A N 1
ATOM 694 C CA . ALA A 1 83 ? -18.372 0.921 25.266 1.00 82.19 83 ALA A CA 1
ATOM 695 C C . ALA A 1 83 ? -17.680 -0.382 24.840 1.00 82.19 83 ALA A C 1
ATOM 697 O O . ALA A 1 83 ? -17.279 -1.168 25.702 1.00 82.19 83 ALA A O 1
ATOM 698 N N . ILE A 1 84 ? -17.489 -0.587 23.532 1.00 82.56 84 ILE A N 1
ATOM 699 C CA . ILE A 1 84 ? -16.728 -1.715 22.980 1.00 82.56 84 ILE A CA 1
ATOM 700 C C . ILE A 1 84 ? -15.274 -1.648 23.453 1.00 82.56 84 ILE A C 1
ATOM 702 O O . ILE A 1 84 ? -14.787 -2.623 24.019 1.00 82.56 84 ILE A O 1
ATOM 706 N N . LYS A 1 85 ? -14.608 -0.491 23.332 1.00 80.69 85 LYS A N 1
ATOM 707 C CA . LYS A 1 85 ? -13.234 -0.291 23.832 1.00 80.69 85 LYS A CA 1
ATOM 708 C C . LYS A 1 85 ? -13.116 -0.610 25.324 1.00 80.69 85 LYS A C 1
ATOM 710 O O . LYS A 1 85 ? -12.195 -1.311 25.730 1.00 80.69 85 LYS A O 1
ATOM 715 N N . ARG A 1 86 ? -14.078 -0.163 26.141 1.00 81.44 86 ARG A N 1
ATOM 716 C CA . ARG A 1 86 ? -14.101 -0.448 27.584 1.00 81.44 86 ARG A CA 1
ATOM 717 C C . ARG A 1 86 ? -14.278 -1.937 27.886 1.00 81.44 86 ARG A C 1
ATOM 719 O O . ARG A 1 86 ? -13.627 -2.438 28.792 1.00 81.44 86 ARG A O 1
ATOM 726 N N . ARG A 1 87 ? -15.139 -2.642 27.145 1.00 78.00 87 ARG A N 1
ATOM 727 C CA . ARG A 1 87 ? -15.347 -4.095 27.302 1.00 78.00 87 ARG A CA 1
ATOM 728 C C . ARG A 1 87 ? -14.142 -4.916 26.844 1.00 78.00 87 ARG A C 1
ATOM 730 O O . ARG A 1 87 ? -13.905 -5.993 27.377 1.00 78.00 87 ARG A O 1
ATOM 737 N N . LEU A 1 88 ? -13.408 -4.417 25.854 1.00 76.06 88 LEU A N 1
ATOM 738 C CA . LEU A 1 88 ? -12.258 -5.099 25.271 1.00 76.06 88 LEU A CA 1
ATOM 739 C C . LEU A 1 88 ? -10.943 -4.845 26.029 1.00 76.06 88 LEU A C 1
ATOM 741 O O . LEU A 1 88 ? -9.975 -5.572 25.822 1.00 76.06 88 LEU A O 1
ATOM 745 N N . ASN A 1 89 ? -10.900 -3.850 26.922 1.00 72.94 89 ASN A N 1
ATOM 746 C CA . ASN A 1 89 ? 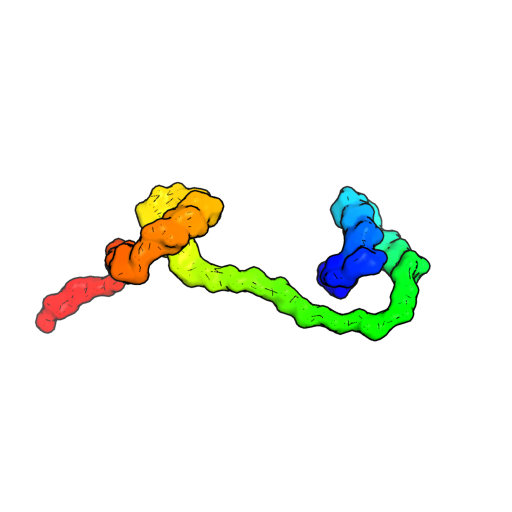-9.772 -3.613 27.825 1.00 72.94 89 ASN A CA 1
ATOM 747 C C . ASN A 1 89 ? -9.639 -4.765 28.839 1.00 72.94 89 ASN A C 1
ATOM 749 O O . ASN A 1 89 ? -10.136 -4.704 29.960 1.00 72.94 89 ASN A O 1
ATOM 753 N N . LYS A 1 90 ? -8.944 -5.833 28.442 1.00 67.69 90 LYS A N 1
ATOM 754 C CA . LYS A 1 90 ? -8.693 -7.041 29.246 1.00 67.69 90 LYS A CA 1
ATOM 755 C C . LYS A 1 90 ? -7.482 -6.896 30.189 1.00 67.69 90 LYS A C 1
ATOM 757 O O . LYS A 1 90 ? -6.679 -7.820 30.293 1.00 67.69 90 LYS A O 1
ATOM 762 N N . GLY A 1 91 ? -7.314 -5.761 30.880 1.00 56.34 91 GLY A N 1
ATOM 763 C CA . GLY A 1 91 ? -6.167 -5.568 31.783 1.00 56.34 91 GLY A CA 1
ATOM 764 C C . GLY A 1 91 ? -6.371 -4.584 32.941 1.00 56.34 91 GLY A C 1
ATOM 765 O O . GLY A 1 91 ? -6.734 -3.436 32.709 1.00 56.34 91 GLY A O 1
ATOM 766 N N . GLY A 1 92 ? -6.040 -5.035 34.165 1.00 55.59 92 GLY A N 1
ATOM 767 C CA . GLY A 1 92 ? -5.737 -4.194 35.339 1.00 55.59 92 GLY A CA 1
ATOM 768 C C . GLY A 1 92 ? -6.713 -4.276 36.523 1.00 55.59 92 GLY A C 1
ATOM 769 O O . GLY A 1 92 ? -7.601 -3.446 36.633 1.00 55.59 92 GLY 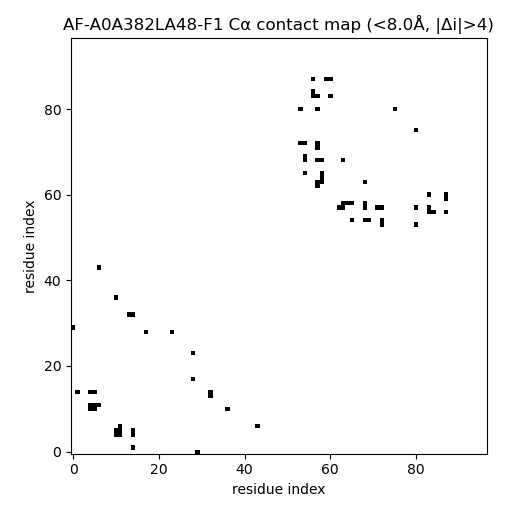A O 1
ATOM 770 N N . ARG A 1 93 ? -6.496 -5.271 37.398 1.00 48.81 93 ARG A N 1
ATOM 771 C CA . ARG A 1 93 ? -6.997 -5.498 38.776 1.00 48.81 93 ARG A CA 1
ATOM 772 C C . ARG A 1 93 ? -7.801 -4.343 39.403 1.00 48.81 93 ARG A C 1
ATOM 774 O O . ARG A 1 93 ? -7.249 -3.272 39.631 1.00 48.81 93 ARG A O 1
ATOM 781 N N . ASP A 1 94 ? -9.045 -4.636 39.792 1.00 51.28 94 ASP A N 1
ATOM 782 C CA . ASP A 1 94 ? -9.766 -3.932 40.858 1.00 51.28 94 ASP A CA 1
ATOM 783 C C . ASP A 1 94 ? -8.805 -3.650 42.023 1.00 51.28 94 ASP A C 1
ATOM 785 O O . ASP A 1 94 ? -8.492 -4.527 42.833 1.00 51.28 94 ASP A O 1
ATOM 789 N N . GLY A 1 95 ? -8.302 -2.419 42.083 1.00 48.25 95 GLY A N 1
ATOM 790 C CA . GLY A 1 95 ? -7.531 -1.888 43.195 1.00 48.25 95 GLY A CA 1
ATOM 791 C C . GLY A 1 95 ? -8.465 -1.555 44.347 1.00 48.25 95 GLY A C 1
ATOM 792 O O . GLY A 1 95 ? -8.620 -0.395 44.703 1.00 48.25 95 GLY A O 1
ATOM 793 N N . ARG A 1 96 ? -9.116 -2.577 44.908 1.00 46.47 96 ARG A N 1
ATOM 794 C CA . ARG A 1 96 ? -9.527 -2.554 46.309 1.00 46.47 96 ARG A CA 1
ATOM 795 C C . ARG A 1 96 ? -8.304 -2.931 47.143 1.00 46.47 96 ARG A C 1
ATOM 797 O O . ARG A 1 96 ? -7.925 -4.100 47.217 1.00 46.47 96 ARG A O 1
ATOM 804 N N . SER A 1 97 ? -7.675 -1.930 47.741 1.00 39.72 97 SER A N 1
ATOM 805 C CA . SER A 1 97 ? -6.991 -2.001 49.037 1.00 39.72 97 SER A CA 1
ATOM 806 C C . SER A 1 97 ? -7.176 -0.656 49.712 1.00 39.72 97 SER A C 1
ATOM 808 O O . SER A 1 97 ? -7.030 0.359 48.996 1.00 39.72 97 SER A O 1
#

Organism: NCBI:txid408172

Nearest PDB structures (foldseek):
  8uk9-assembly1_A  TM=6.813E-01  e=1.743E-01  Tequatrovirus T4

Foldseek 3Di:
DLLQQCVDPVCVVVSVVVVVVVVDDPVVSVVSCVVVDDDDPDDDPDDDDDDPPLLVLQCVQVVDDSVVSVVVVVVDDPVRSVVSVVVPPPDDDDPDD

Solvent-accessible surface area (backbone atoms only — not comparable to full-atom values): 6320 Å² total; per-residue (Å²): 113,60,79,79,47,45,85,39,83,91,38,33,64,65,42,49,58,49,62,72,50,66,87,54,59,72,64,59,56,48,54,50,50,63,74,70,50,79,92,71,98,79,86,75,82,84,86,71,81,84,80,61,80,64,42,60,58,46,19,69,76,70,70,42,56,77,66,60,18,50,56,47,56,76,70,52,51,71,69,56,52,50,52,50,54,60,72,65,59,88,74,81,77,85,81,83,125

pLDDT: mean 82.79, std 10.98, range [39.72, 94.56]

Mean predicted aligned error: 9.69 Å

Secondary structure (DSSP, 8-state):
-HHHHTTSTTTHHHHHHHHHTTTS-HHHHHHHHHHHSPP--------PPPP-HHHHHHHHHH---HHHHHHHHHHS-HHHHHHHHHHH---------